Protein AF-A0A2E6Q4W3-F1 (afdb_monomer)

Secondary structure (DSSP, 8-state):
---------HHHHHHHHHHHT--EEEE---STTHHHHHHHHT-TT-EEEE-SSHHHHHHHHHHHHHTT---

Foldseek 3Di:
DDDPDPDPDLVVVVVVCVVQQQQEDEDEDDDVCVVNVVVQVPDPSHHYHYDPDPVCRVVVVVVCVVVPGGD

Radius of gyration: 13.9 Å; Cα contacts (8 Å, |Δi|>4): 64; chains: 1; bounding box: 33×26×41 Å

Solvent-accessible surface area (backbone atoms only — not comparable to full-atom values): 4409 Å² total; per-residue (Å²): 133,82,78,84,70,90,68,90,52,55,63,62,55,49,54,51,34,58,75,61,52,39,38,65,45,72,42,60,91,56,80,92,56,39,70,43,50,55,56,50,69,68,36,89,75,43,43,77,42,81,40,96,47,75,88,50,39,63,60,52,50,51,50,43,42,75,72,68,48,44,114

Sequence (71 aa):
MAESADVLSPETVHDKFKENGITHVVWLPDSETNFLFTLL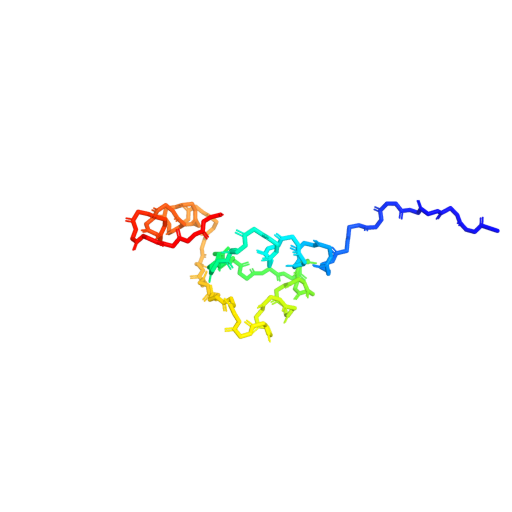DGDPDLNMVGVGREGNASAVACGLYTGGANP

Nearest PDB structures (foldseek):
  9iz3-assembly1_A  TM=8.944E-01  e=1.781E-02  Bacillus spizizenii ATCC 6633 = JCM 2499
  9iz3-assembly1_C  TM=8.852E-01  e=2.869E-02  Bacillus spizizenii ATCC 6633 = JCM 2499
  6lpi-assembly1_A  TM=8.903E-01  e=2.215E-01  Escherichia coli K-12
  3hwx-assembly1_A  TM=9.153E-01  e=1.831E+00  Escherichia coli K-12
  7u25-assembly1_A-2  TM=7.794E-01  e=2.246E+00  Arabidopsis thaliana

Structure (mmCIF, N/CA/C/O backbone):
data_AF-A0A2E6Q4W3-F1
#
_entry.id   AF-A0A2E6Q4W3-F1
#
loop_
_atom_site.group_PDB
_atom_site.id
_atom_site.type_symbol
_atom_site.label_atom_id
_atom_site.label_alt_id
_atom_site.label_comp_id
_atom_site.label_asym_id
_atom_site.label_entity_id
_atom_site.label_seq_id
_atom_site.pdbx_PDB_ins_code
_atom_site.Cartn_x
_atom_site.Cartn_y
_atom_site.Cartn_z
_atom_site.occupancy
_atom_site.B_iso_or_equiv
_atom_site.auth_seq_id
_atom_site.auth_comp_id
_atom_site.auth_asym_id
_atom_site.auth_atom_id
_atom_site.pdbx_PDB_model_num
ATOM 1 N N . MET A 1 1 ? 20.690 15.066 28.893 1.00 38.62 1 MET A N 1
ATOM 2 C CA . MET A 1 1 ? 19.271 14.872 28.543 1.00 38.62 1 MET A CA 1
ATOM 3 C C . MET A 1 1 ? 19.176 15.218 27.073 1.00 38.62 1 MET A C 1
ATOM 5 O O . MET A 1 1 ? 19.275 16.393 26.758 1.00 38.62 1 MET A O 1
ATOM 9 N N . ALA A 1 2 ? 19.219 14.222 26.188 1.00 40.88 2 ALA A N 1
ATOM 10 C CA . ALA A 1 2 ? 19.165 14.483 24.753 1.00 40.88 2 ALA A CA 1
ATOM 11 C C . ALA A 1 2 ? 17.758 14.983 24.407 1.00 40.88 2 ALA A C 1
ATOM 13 O O . ALA A 1 2 ? 16.777 14.394 24.857 1.00 40.88 2 ALA A O 1
ATOM 14 N N . GLU A 1 3 ? 17.690 16.101 23.691 1.00 46.12 3 GLU A N 1
ATOM 15 C CA . GLU A 1 3 ? 16.461 16.655 23.133 1.00 46.12 3 GLU A CA 1
ATOM 16 C C . GLU A 1 3 ? 15.770 15.595 22.271 1.00 46.12 3 GLU A C 1
ATOM 18 O O . GLU A 1 3 ? 16.404 14.958 21.428 1.00 46.12 3 GLU A O 1
ATOM 23 N N . SER A 1 4 ? 14.474 15.390 22.504 1.00 53.31 4 SER A N 1
ATOM 24 C CA . SER A 1 4 ? 13.618 14.588 21.6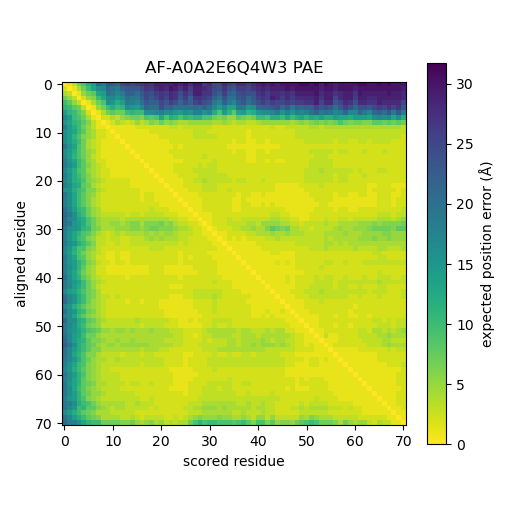38 1.00 53.31 4 SER A CA 1
ATOM 25 C C . SER A 1 4 ? 13.510 15.301 20.294 1.00 53.31 4 SER A C 1
ATOM 27 O O . SER A 1 4 ? 12.650 16.158 20.108 1.00 53.31 4 SER A O 1
ATOM 29 N N . ALA A 1 5 ? 14.420 14.998 19.371 1.00 52.09 5 ALA A N 1
ATOM 30 C CA . ALA A 1 5 ? 14.202 15.310 17.971 1.00 52.09 5 ALA A CA 1
ATOM 31 C C . ALA A 1 5 ? 12.893 14.623 17.559 1.00 52.09 5 ALA A C 1
ATOM 33 O O . ALA A 1 5 ? 12.697 13.445 17.859 1.00 52.09 5 ALA A O 1
ATOM 34 N N . ASP A 1 6 ? 11.995 15.370 16.928 1.00 59.34 6 ASP A N 1
ATOM 35 C CA . ASP A 1 6 ? 10.768 14.869 16.309 1.00 59.34 6 ASP A CA 1
ATOM 36 C C . ASP A 1 6 ? 11.170 13.917 15.163 1.00 59.34 6 ASP A C 1
ATOM 38 O O . ASP A 1 6 ? 11.313 14.308 14.004 1.00 59.34 6 ASP A O 1
ATOM 42 N N . VAL A 1 7 ? 11.528 12.678 15.507 1.00 63.47 7 VAL A N 1
ATOM 43 C CA . VAL A 1 7 ? 11.964 11.667 14.543 1.00 63.47 7 VAL A CA 1
ATOM 44 C C . VAL A 1 7 ? 10.714 11.093 13.900 1.00 63.47 7 VAL A C 1
ATOM 46 O O . VAL A 1 7 ? 9.924 10.414 14.554 1.00 63.47 7 VAL A O 1
ATOM 49 N N . LEU A 1 8 ? 10.551 11.348 12.602 1.00 76.19 8 LEU A N 1
ATOM 50 C CA . LEU A 1 8 ? 9.578 10.650 11.767 1.00 76.19 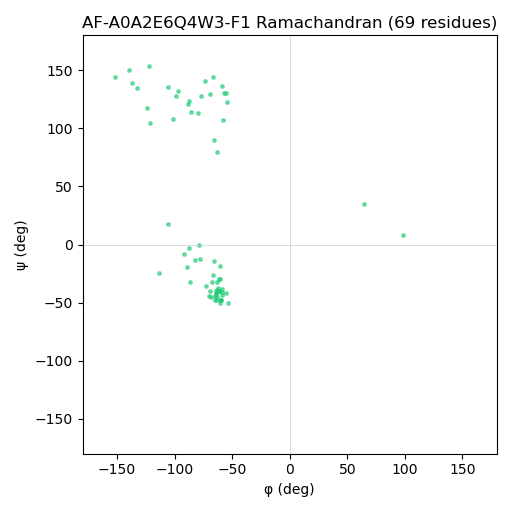8 LEU A CA 1
ATOM 51 C C . LEU A 1 8 ? 9.879 9.143 11.830 1.00 76.19 8 LEU A C 1
ATOM 53 O O . LEU A 1 8 ? 10.885 8.684 11.289 1.00 76.19 8 LEU A O 1
ATOM 57 N N . SER A 1 9 ? 9.030 8.390 12.530 1.00 89.75 9 SER A N 1
ATOM 58 C CA . SER A 1 9 ? 9.165 6.943 12.717 1.00 89.75 9 SER A CA 1
ATOM 59 C C . SER A 1 9 ? 8.288 6.194 11.702 1.00 89.75 9 SER A C 1
ATOM 61 O O . SER A 1 9 ? 7.104 6.524 11.559 1.00 89.75 9 SER A O 1
ATOM 63 N N . PRO A 1 10 ? 8.826 5.181 10.997 1.00 92.81 10 PRO A N 1
ATOM 64 C CA . PRO A 1 10 ? 8.037 4.353 10.087 1.00 92.81 10 PRO A CA 1
ATOM 65 C C . PRO A 1 10 ? 6.944 3.563 10.817 1.00 92.81 10 PRO A C 1
ATOM 67 O O . PRO A 1 10 ? 5.857 3.389 10.270 1.00 92.81 10 PRO A O 1
ATOM 70 N N . GLU A 1 11 ? 7.192 3.159 12.064 1.00 94.94 11 GLU A N 1
ATOM 71 C CA . GLU A 1 11 ? 6.215 2.477 12.919 1.00 94.94 11 GLU A CA 1
ATOM 72 C C . GLU A 1 11 ? 5.004 3.370 13.184 1.00 94.94 11 GLU A C 1
ATOM 74 O O . GLU A 1 11 ? 3.869 2.919 13.099 1.00 94.94 11 GLU A O 1
ATOM 79 N N . THR A 1 12 ? 5.226 4.669 13.400 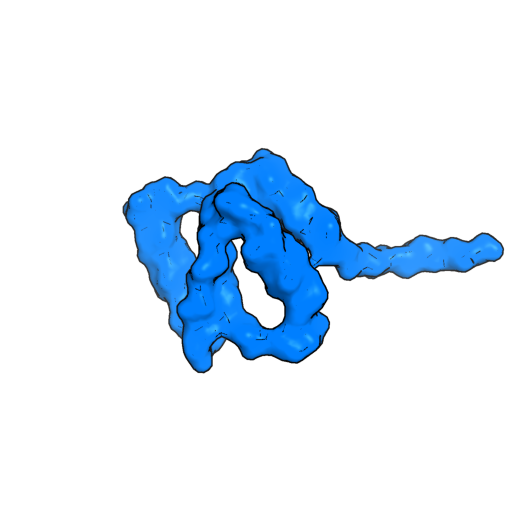1.00 94.56 12 THR A N 1
ATOM 80 C CA . THR A 1 12 ? 4.127 5.624 13.606 1.00 94.56 12 THR A CA 1
ATOM 81 C C . THR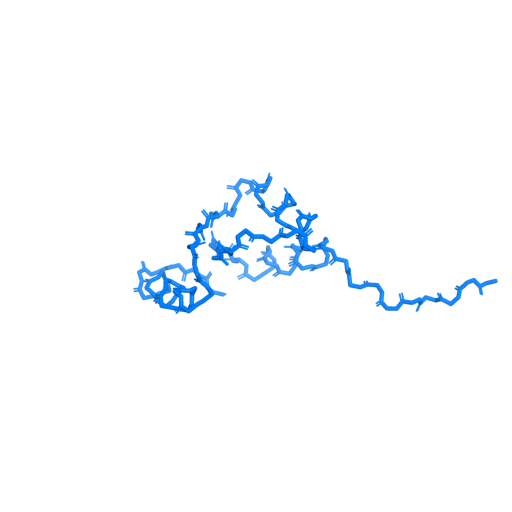 A 1 12 ? 3.211 5.708 12.380 1.00 94.56 12 THR A C 1
ATOM 83 O O . THR A 1 12 ? 1.991 5.787 12.522 1.00 94.56 12 THR A O 1
ATOM 86 N N . VAL A 1 13 ? 3.774 5.680 11.167 1.00 94.00 13 VAL A N 1
ATOM 87 C CA . VAL A 1 13 ? 2.987 5.681 9.920 1.00 94.00 13 VAL A CA 1
ATOM 88 C C . VAL A 1 13 ? 2.232 4.362 9.759 1.00 94.00 13 VAL A C 1
ATOM 90 O O . VAL A 1 13 ? 1.039 4.370 9.458 1.00 94.00 13 VAL A O 1
ATOM 93 N N . HIS A 1 14 ? 2.912 3.241 9.998 1.00 96.06 14 HIS A N 1
ATOM 94 C CA . HIS A 1 14 ? 2.341 1.897 9.922 1.00 96.06 14 HIS A CA 1
ATOM 95 C C . HIS A 1 14 ? 1.171 1.703 10.895 1.00 96.06 14 HIS A C 1
ATOM 97 O O . HIS A 1 14 ? 0.085 1.306 10.473 1.00 96.06 14 HIS A O 1
ATOM 103 N N . ASP A 1 15 ? 1.334 2.096 12.158 1.00 95.94 15 ASP A N 1
ATOM 104 C CA . ASP A 1 15 ? 0.275 2.037 13.169 1.00 95.94 15 ASP A CA 1
ATOM 105 C C . ASP A 1 15 ? -0.942 2.869 12.751 1.00 95.94 15 ASP A C 1
ATOM 107 O O . ASP A 1 15 ? -2.086 2.425 12.883 1.00 95.94 15 ASP A O 1
ATOM 111 N N . LYS A 1 16 ? -0.713 4.057 12.173 1.00 95.62 16 LYS A N 1
ATOM 112 C CA . LYS A 1 16 ? -1.799 4.890 11.644 1.00 95.62 16 LYS A CA 1
ATOM 113 C C . LYS A 1 16 ? -2.481 4.277 10.430 1.00 95.62 16 LYS A C 1
ATOM 115 O O . LYS A 1 16 ? -3.690 4.456 10.289 1.00 95.62 16 LYS A O 1
ATOM 120 N N . PHE A 1 17 ? -1.776 3.530 9.589 1.00 96.25 17 PHE A N 1
ATOM 121 C CA . PHE A 1 17 ? -2.415 2.791 8.501 1.00 96.25 17 PHE A CA 1
ATOM 122 C C . PHE A 1 17 ? -3.347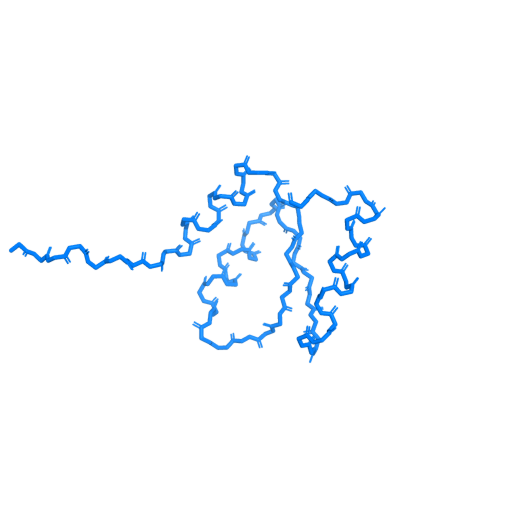 1.708 9.049 1.00 96.25 17 PHE A C 1
ATOM 124 O O . PHE A 1 17 ? -4.499 1.622 8.620 1.00 96.25 17 PHE A O 1
ATOM 131 N N . LYS A 1 18 ? -2.906 0.950 10.059 1.00 95.31 18 LYS A N 1
ATOM 132 C CA . LYS A 1 18 ? -3.747 -0.069 10.704 1.00 95.31 18 LYS A CA 1
ATOM 133 C C . LYS A 1 18 ? -4.956 0.544 11.414 1.00 95.31 18 LYS A C 1
ATOM 135 O O . LYS A 1 18 ? -6.064 0.038 11.262 1.00 95.31 18 LYS A O 1
ATOM 140 N N . GLU A 1 19 ? -4.768 1.648 12.142 1.00 96.69 19 GLU A N 1
ATOM 141 C CA . GLU A 1 19 ? -5.847 2.356 12.853 1.00 96.69 19 GLU A CA 1
ATOM 142 C C . GLU A 1 19 ? -6.960 2.826 11.906 1.00 96.69 19 GLU A C 1
ATOM 144 O O . GLU A 1 19 ? -8.138 2.739 12.250 1.00 96.69 19 GLU A O 1
ATOM 149 N N . ASN A 1 20 ? -6.599 3.280 10.703 1.00 96.06 20 ASN A N 1
ATOM 150 C CA . ASN A 1 20 ? -7.559 3.723 9.688 1.00 96.06 20 ASN A CA 1
ATOM 151 C C . ASN A 1 20 ? -8.064 2.581 8.788 1.00 96.06 20 ASN A C 1
ATOM 153 O O . ASN A 1 20 ? -8.930 2.797 7.942 1.00 96.06 20 ASN A O 1
ATOM 157 N N . GLY A 1 21 ? -7.558 1.358 8.971 1.00 96.31 21 GLY A N 1
ATOM 158 C CA . GLY A 1 21 ? -7.925 0.211 8.146 1.00 96.31 21 GLY A CA 1
ATOM 159 C C . GLY A 1 21 ? -7.491 0.364 6.688 1.00 96.31 21 GLY A C 1
ATOM 160 O O . GLY A 1 21 ? -8.221 -0.066 5.793 1.00 96.31 21 GLY A O 1
ATOM 161 N N . ILE A 1 22 ? -6.345 1.003 6.439 1.00 97.62 22 ILE A N 1
ATOM 162 C CA . ILE A 1 22 ? -5.747 1.085 5.103 1.00 97.62 22 ILE A CA 1
ATOM 163 C C . ILE A 1 22 ? -5.491 -0.330 4.594 1.00 97.62 22 ILE A C 1
ATOM 165 O O . ILE A 1 22 ? -4.992 -1.180 5.323 1.00 97.62 22 ILE A O 1
ATOM 169 N N . THR A 1 23 ? -5.825 -0.575 3.329 1.00 97.00 23 THR A N 1
ATOM 170 C CA . THR A 1 23 ? -5.727 -1.920 2.723 1.00 97.00 23 THR A CA 1
ATOM 171 C C . THR A 1 23 ? -4.684 -2.021 1.617 1.00 97.00 23 THR A C 1
ATOM 173 O O . THR A 1 23 ? -4.212 -3.116 1.312 1.00 97.00 23 THR A O 1
ATOM 176 N N . HIS A 1 24 ? -4.351 -0.898 0.977 1.00 97.81 24 HIS A N 1
ATOM 177 C CA . HIS A 1 24 ? -3.464 -0.850 -0.178 1.00 97.81 24 HIS A CA 1
ATOM 178 C C . HIS A 1 24 ? -2.496 0.320 -0.053 1.00 97.81 24 HIS A C 1
ATOM 180 O O . HIS A 1 24 ? -2.899 1.427 0.302 1.00 97.81 24 HIS A O 1
ATOM 186 N N . VAL A 1 25 ? -1.238 0.091 -0.421 1.00 97.25 25 VAL A N 1
ATOM 187 C CA . VAL A 1 25 ? -0.201 1.125 -0.457 1.00 97.25 25 VAL A CA 1
ATOM 188 C C . VAL A 1 25 ? 0.394 1.163 -1.855 1.00 97.25 25 VAL A C 1
ATOM 190 O O . VAL A 1 25 ? 0.981 0.190 -2.325 1.00 97.25 25 VAL A O 1
ATOM 193 N N . VAL A 1 26 ? 0.237 2.297 -2.538 1.00 97.44 26 VAL A N 1
ATOM 194 C CA . VAL A 1 26 ? 0.831 2.511 -3.861 1.00 97.44 26 VAL A CA 1
ATOM 195 C C . VAL A 1 26 ? 2.237 3.071 -3.685 1.00 97.44 26 VAL A C 1
ATOM 197 O O . VAL A 1 26 ? 2.407 4.107 -3.046 1.00 97.44 26 VAL A O 1
ATOM 200 N N . TRP A 1 27 ? 3.240 2.400 -4.250 1.00 96.50 27 TRP A N 1
ATOM 201 C CA . TRP A 1 27 ? 4.645 2.686 -3.960 1.00 96.50 27 TRP A CA 1
ATOM 202 C C . TRP A 1 27 ? 5.502 2.798 -5.222 1.00 96.50 27 TRP A C 1
ATOM 204 O O . TRP A 1 27 ? 5.432 1.955 -6.119 1.00 96.50 27 TRP A O 1
ATOM 214 N N . LEU A 1 28 ? 6.355 3.821 -5.274 1.00 95.62 28 LEU A N 1
ATOM 215 C CA . LEU A 1 28 ? 7.456 3.908 -6.230 1.00 95.62 28 LEU A CA 1
ATOM 216 C C . LEU A 1 28 ? 8.741 3.464 -5.521 1.00 95.62 28 LEU A C 1
ATOM 218 O O . LEU A 1 28 ? 9.040 4.010 -4.462 1.00 95.62 28 LEU A O 1
ATOM 222 N N . PRO A 1 29 ? 9.517 2.517 -6.076 1.00 92.81 29 PRO A N 1
ATOM 223 C CA . PRO A 1 29 ? 10.794 2.133 -5.488 1.00 92.81 29 PRO A CA 1
ATOM 224 C C . PRO A 1 29 ? 11.718 3.342 -5.294 1.00 92.81 29 PRO A C 1
ATOM 226 O O . PRO A 1 29 ? 12.049 4.039 -6.251 1.00 92.81 29 PRO A O 1
ATOM 229 N N . ASP A 1 30 ? 12.142 3.546 -4.052 1.00 92.00 30 ASP A N 1
ATOM 230 C CA . ASP A 1 30 ? 13.004 4.636 -3.606 1.00 92.00 30 ASP A CA 1
ATOM 231 C C . ASP A 1 30 ? 14.029 4.096 -2.594 1.00 92.00 30 ASP A C 1
ATOM 233 O O . ASP A 1 30 ? 13.769 3.121 -1.878 1.00 92.00 30 ASP A O 1
ATOM 237 N N . SER A 1 31 ? 15.209 4.715 -2.556 1.00 90.81 31 SER A N 1
ATOM 238 C CA . SER A 1 31 ? 16.280 4.374 -1.620 1.00 90.81 31 SER A CA 1
ATOM 239 C C . SER A 1 31 ? 16.168 5.089 -0.277 1.00 90.81 31 SER A C 1
ATOM 241 O O . SER A 1 31 ? 16.580 4.516 0.731 1.00 90.81 31 SER A O 1
ATOM 243 N N . GLU A 1 32 ? 15.641 6.316 -0.233 1.00 91.69 32 GLU A N 1
ATOM 244 C CA . GLU A 1 32 ? 15.628 7.118 1.000 1.00 91.69 32 GLU A CA 1
ATOM 245 C C . GLU A 1 32 ? 14.608 6.592 2.013 1.00 91.69 32 GLU A C 1
ATOM 247 O O . GLU A 1 32 ? 14.874 6.577 3.212 1.00 91.69 32 GLU A O 1
ATOM 252 N N . THR A 1 33 ? 13.472 6.088 1.533 1.00 91.38 33 THR A N 1
ATOM 253 C CA . THR A 1 33 ? 12.345 5.611 2.353 1.00 91.38 33 THR A CA 1
ATOM 254 C C . THR A 1 33 ? 12.222 4.082 2.409 1.00 91.38 33 THR A C 1
ATOM 256 O O . THR A 1 33 ? 11.191 3.537 2.809 1.00 91.38 33 THR A O 1
ATOM 259 N N . ASN A 1 34 ? 13.285 3.350 2.056 1.00 92.38 34 ASN A N 1
ATOM 260 C CA . ASN A 1 34 ? 13.264 1.884 1.968 1.00 92.38 34 ASN A CA 1
ATOM 261 C C . ASN A 1 34 ? 12.927 1.171 3.297 1.00 92.38 34 ASN A C 1
ATOM 263 O O . ASN A 1 34 ? 12.329 0.094 3.292 1.00 92.38 34 ASN A O 1
ATOM 267 N N . PHE A 1 35 ? 13.270 1.775 4.436 1.00 93.06 35 PHE A N 1
ATOM 268 C CA . PHE A 1 35 ? 12.923 1.244 5.756 1.00 93.06 35 PHE A CA 1
ATOM 269 C C . PHE A 1 35 ? 11.402 1.192 5.976 1.00 93.06 35 PHE A C 1
ATOM 271 O O . PHE A 1 35 ? 10.896 0.211 6.516 1.00 93.06 35 PHE A O 1
ATOM 278 N N . LEU A 1 36 ? 10.667 2.208 5.503 1.00 95.50 36 LEU A N 1
ATOM 279 C CA . LEU A 1 36 ? 9.208 2.244 5.565 1.00 95.50 36 LEU A CA 1
ATOM 280 C C . LEU A 1 36 ? 8.622 1.216 4.601 1.00 95.50 36 LEU A C 1
ATOM 282 O O . LEU A 1 36 ? 7.743 0.458 4.991 1.00 95.50 36 LEU A O 1
ATOM 286 N N . PHE A 1 37 ? 9.154 1.136 3.378 1.00 95.94 37 PHE A N 1
ATOM 287 C CA . PHE A 1 37 ? 8.741 0.114 2.414 1.00 95.94 37 PHE A CA 1
ATOM 288 C C . PHE A 1 37 ? 8.845 -1.298 3.001 1.00 95.94 37 PHE A C 1
ATOM 290 O O . PHE A 1 37 ? 7.875 -2.041 2.966 1.00 95.94 37 PHE A O 1
ATOM 297 N N . THR A 1 38 ? 9.997 -1.644 3.581 1.00 95.69 38 THR A N 1
ATOM 298 C CA . THR A 1 38 ? 10.239 -2.981 4.146 1.00 95.69 38 THR A CA 1
ATOM 299 C C . THR A 1 38 ? 9.284 -3.292 5.299 1.00 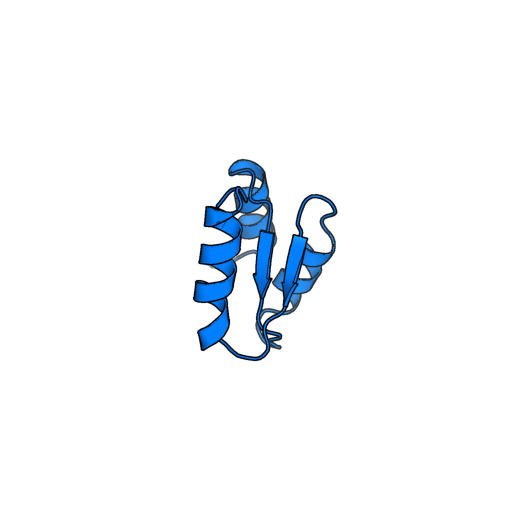95.69 38 THR A C 1
ATOM 301 O O . THR A 1 38 ? 8.825 -4.424 5.425 1.00 95.69 38 THR A O 1
ATOM 304 N N . LEU A 1 39 ? 8.969 -2.292 6.132 1.00 96.94 39 LEU A N 1
ATOM 305 C CA . LEU A 1 39 ? 7.996 -2.442 7.212 1.00 96.94 39 LEU A CA 1
ATOM 306 C C . LEU A 1 39 ? 6.582 -2.700 6.671 1.00 96.94 39 L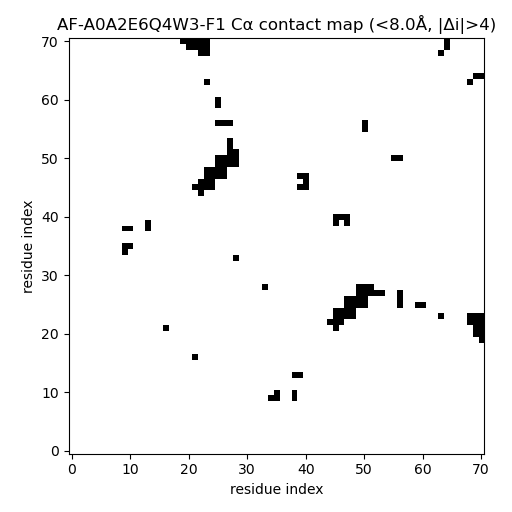EU A C 1
ATOM 308 O O . LEU A 1 39 ? 5.920 -3.624 7.133 1.00 96.94 39 LEU A O 1
ATOM 312 N N . LEU A 1 40 ? 6.133 -1.906 5.694 1.00 96.94 40 LEU A N 1
ATOM 313 C CA . LEU A 1 40 ? 4.788 -2.023 5.124 1.00 96.94 40 LEU A CA 1
ATOM 314 C C . LEU A 1 40 ? 4.612 -3.306 4.295 1.00 96.94 40 LEU A C 1
ATOM 316 O O . LEU A 1 40 ? 3.576 -3.949 4.403 1.00 96.94 40 LEU A O 1
ATOM 320 N N . ASP A 1 41 ? 5.623 -3.703 3.516 1.00 96.94 41 ASP A N 1
ATOM 321 C CA . ASP A 1 41 ? 5.626 -4.939 2.712 1.00 96.94 41 ASP A CA 1
ATOM 322 C C . ASP A 1 41 ? 5.622 -6.208 3.581 1.00 96.94 41 ASP A C 1
ATOM 324 O O . ASP A 1 41 ? 5.129 -7.256 3.171 1.00 96.94 41 ASP A O 1
ATOM 328 N N . GLY A 1 42 ? 6.137 -6.108 4.811 1.00 97.19 42 GLY A N 1
ATOM 329 C CA . GLY A 1 42 ? 6.096 -7.187 5.793 1.00 97.19 42 GLY A CA 1
ATOM 330 C C . GLY A 1 42 ? 4.744 -7.372 6.494 1.00 97.19 42 GLY A C 1
ATOM 331 O O . GLY A 1 42 ? 4.569 -8.393 7.164 1.00 97.19 42 GLY A O 1
ATOM 332 N N . ASP A 1 43 ? 3.802 -6.426 6.380 1.00 97.19 43 ASP A N 1
ATOM 333 C CA . ASP A 1 43 ? 2.475 -6.544 6.997 1.00 97.19 43 ASP A CA 1
ATOM 334 C C . ASP A 1 43 ? 1.516 -7.327 6.077 1.00 97.19 43 ASP A C 1
ATOM 336 O O . ASP A 1 43 ? 1.155 -6.827 5.011 1.00 97.19 43 ASP A O 1
ATOM 340 N N . PRO A 1 44 ? 1.045 -8.527 6.474 1.00 96.56 44 PRO A N 1
ATOM 341 C CA . PRO A 1 44 ? 0.130 -9.325 5.656 1.00 96.56 44 PRO A CA 1
ATOM 342 C C . PRO A 1 44 ? -1.254 -8.684 5.458 1.00 96.56 44 PRO A C 1
ATOM 344 O O . PRO A 1 44 ? -2.003 -9.140 4.592 1.00 96.56 44 PRO A O 1
ATOM 347 N N . ASP A 1 45 ? -1.608 -7.663 6.246 1.00 95.56 45 ASP A N 1
ATOM 348 C CA . ASP A 1 45 ? -2.872 -6.932 6.111 1.00 95.56 45 ASP A CA 1
ATOM 349 C C . ASP A 1 45 ? -2.810 -5.845 5.013 1.00 95.56 45 ASP A C 1
ATOM 351 O O . ASP A 1 45 ? -3.851 -5.319 4.605 1.00 95.56 45 ASP A O 1
ATOM 355 N N . LEU A 1 46 ? -1.612 -5.503 4.516 1.00 97.12 46 LEU A N 1
ATOM 356 C CA . LEU A 1 46 ? -1.396 -4.475 3.496 1.00 97.12 46 LEU A CA 1
ATOM 357 C C . LEU A 1 46 ? -1.071 -5.085 2.128 1.00 97.12 46 LEU A C 1
ATOM 359 O O . LEU A 1 46 ? -0.233 -5.969 1.986 1.00 97.12 46 LEU A O 1
ATOM 363 N N . ASN A 1 47 ? -1.697 -4.548 1.080 1.00 96.94 47 ASN A N 1
ATOM 364 C CA . ASN A 1 47 ? -1.397 -4.911 -0.304 1.00 96.94 47 ASN A CA 1
ATOM 365 C C . ASN A 1 47 ? -0.511 -3.843 -0.955 1.00 96.94 47 ASN A C 1
ATOM 367 O O . ASN A 1 47 ? -0.973 -2.744 -1.282 1.00 96.94 47 ASN A O 1
ATOM 371 N N . MET A 1 48 ? 0.759 -4.174 -1.179 1.00 97.00 48 MET A N 1
ATOM 372 C CA . MET A 1 48 ? 1.706 -3.288 -1.857 1.00 97.00 48 MET A CA 1
ATOM 373 C C . MET A 1 48 ? 1.467 -3.284 -3.374 1.00 97.00 48 MET A C 1
ATOM 375 O O . MET A 1 48 ? 1.446 -4.330 -4.023 1.00 97.00 48 MET A O 1
ATOM 379 N N . VAL A 1 49 ? 1.318 -2.096 -3.965 1.00 97.31 49 VAL A N 1
ATOM 380 C CA . VAL A 1 49 ? 1.105 -1.904 -5.408 1.00 97.31 49 VAL A CA 1
ATOM 381 C C . VAL A 1 49 ? 2.220 -1.037 -5.983 1.00 97.31 49 VAL A C 1
ATOM 383 O O . VAL A 1 49 ? 2.248 0.179 -5.801 1.00 97.31 49 VAL A O 1
ATOM 386 N N . GLY A 1 50 ? 3.150 -1.666 -6.698 1.00 96.25 50 GLY A N 1
ATOM 387 C CA . GLY A 1 50 ? 4.285 -0.978 -7.309 1.00 96.25 50 GLY A CA 1
ATOM 388 C C . GLY A 1 50 ? 3.904 -0.147 -8.539 1.00 96.25 50 GLY A C 1
ATOM 389 O O . GLY A 1 50 ? 3.136 -0.593 -9.394 1.00 96.25 50 GLY A O 1
ATOM 390 N N . VAL A 1 51 ? 4.503 1.036 -8.682 1.00 97.12 51 VAL A N 1
ATOM 391 C CA . VAL A 1 51 ? 4.455 1.850 -9.908 1.00 97.12 51 VAL A CA 1
ATOM 392 C C . VAL A 1 51 ? 5.860 2.133 -10.433 1.00 97.12 51 VAL A C 1
ATOM 394 O O . VAL A 1 51 ? 6.823 2.148 -9.679 1.00 97.12 51 VAL A O 1
ATOM 397 N N . GLY A 1 52 ? 5.990 2.365 -11.744 1.00 94.94 52 GLY A N 1
ATOM 398 C CA . GLY A 1 52 ? 7.277 2.698 -12.376 1.00 94.94 52 GLY A CA 1
ATOM 399 C C . GLY A 1 52 ? 7.577 4.199 -12.488 1.00 94.94 52 GLY A C 1
ATOM 400 O O . GLY A 1 52 ? 8.663 4.565 -12.931 1.00 94.94 52 GLY A O 1
ATOM 401 N N . ARG A 1 53 ? 6.605 5.062 -12.164 1.00 94.56 53 ARG A N 1
ATOM 402 C CA . ARG A 1 53 ? 6.696 6.533 -12.190 1.00 94.56 53 ARG A CA 1
ATOM 403 C C . ARG A 1 53 ? 5.738 7.127 -11.160 1.00 94.56 53 ARG A C 1
ATOM 405 O O . ARG A 1 53 ? 4.611 6.646 -11.041 1.00 94.56 53 ARG A O 1
ATOM 412 N N . GLU A 1 54 ? 6.136 8.223 -10.524 1.00 93.62 54 GLU A N 1
ATOM 413 C CA . GLU A 1 54 ? 5.343 8.980 -9.546 1.00 93.62 54 GLU A CA 1
ATOM 414 C C . GLU A 1 54 ? 3.994 9.410 -10.133 1.00 93.62 54 GLU A C 1
ATOM 416 O O . GLU A 1 54 ? 2.958 9.269 -9.492 1.00 93.62 54 GLU A O 1
ATOM 421 N N . GLY A 1 55 ? 3.988 9.858 -11.395 1.00 95.25 55 GLY A N 1
ATOM 422 C CA . GLY A 1 55 ? 2.778 10.328 -12.079 1.00 95.25 55 GLY A CA 1
ATOM 423 C C . GLY A 1 55 ? 1.670 9.276 -12.217 1.00 95.25 55 GLY A C 1
ATOM 424 O O . GLY A 1 55 ? 0.513 9.636 -12.419 1.00 95.25 55 GLY A O 1
ATOM 425 N N . ASN A 1 56 ? 1.994 7.988 -12.068 1.00 95.88 56 ASN A N 1
ATOM 426 C CA . ASN A 1 56 ? 1.008 6.909 -12.122 1.00 95.88 56 ASN A CA 1
ATOM 427 C C . ASN A 1 56 ? 0.391 6.606 -10.747 1.00 95.88 56 ASN A C 1
ATOM 429 O O . ASN A 1 56 ? -0.680 6.002 -10.695 1.00 95.88 56 ASN A O 1
ATOM 433 N N . ALA A 1 57 ? 1.036 7.010 -9.645 1.00 96.44 57 ALA A N 1
ATOM 434 C CA . ALA A 1 57 ? 0.653 6.600 -8.295 1.00 96.44 57 ALA A CA 1
ATOM 435 C C . ALA A 1 57 ? -0.776 7.033 -7.942 1.00 96.44 57 ALA A C 1
ATOM 437 O O . ALA A 1 57 ? -1.599 6.205 -7.553 1.00 96.44 57 ALA A O 1
ATOM 438 N N . SER A 1 58 ? -1.108 8.311 -8.159 1.00 95.62 58 SER A N 1
ATOM 439 C CA . SER A 1 58 ? -2.443 8.834 -7.848 1.00 95.62 58 SER A CA 1
ATOM 440 C C . SER A 1 58 ? -3.536 8.186 -8.697 1.00 95.62 58 SER A C 1
ATOM 442 O O . SER A 1 58 ? -4.594 7.862 -8.172 1.00 95.62 58 SER A O 1
ATOM 444 N N . ALA A 1 59 ? -3.287 7.944 -9.988 1.00 97.25 59 ALA A N 1
ATOM 445 C CA . ALA A 1 59 ? -4.270 7.303 -10.862 1.00 97.25 59 ALA A CA 1
ATOM 446 C C . ALA A 1 59 ? -4.583 5.865 -10.411 1.00 97.25 59 ALA A C 1
ATOM 448 O O . ALA A 1 59 ? -5.750 5.471 -10.371 1.00 97.25 59 ALA A O 1
ATOM 449 N N . VAL A 1 60 ? -3.555 5.105 -10.017 1.00 97.69 60 VAL A N 1
ATOM 450 C CA . VAL A 1 60 ? -3.711 3.752 -9.460 1.00 97.69 60 VAL A CA 1
ATOM 451 C C . VAL A 1 60 ? -4.472 3.795 -8.134 1.00 97.69 60 VAL A C 1
ATOM 453 O O . VAL A 1 60 ? -5.450 3.064 -7.981 1.00 97.69 60 VAL A O 1
ATOM 456 N N . ALA A 1 61 ? -4.095 4.687 -7.212 1.00 97.25 61 ALA A N 1
ATOM 457 C CA . ALA A 1 61 ? -4.780 4.846 -5.927 1.00 97.25 61 ALA A CA 1
ATOM 458 C C . ALA A 1 61 ? -6.268 5.203 -6.101 1.00 97.25 61 ALA A C 1
ATOM 460 O O . ALA A 1 61 ? -7.131 4.598 -5.466 1.00 97.25 61 ALA A O 1
ATOM 461 N N . CYS A 1 62 ? -6.593 6.122 -7.019 1.00 97.38 62 CYS A N 1
ATOM 462 C CA . CYS A 1 62 ? -7.978 6.465 -7.347 1.00 97.38 62 CYS A CA 1
ATOM 463 C C . CYS A 1 62 ? -8.761 5.265 -7.899 1.00 97.38 62 CYS A C 1
ATOM 465 O O . CYS A 1 62 ? -9.930 5.084 -7.552 1.00 97.38 62 CYS A O 1
ATOM 467 N N . GLY A 1 63 ? -8.131 4.445 -8.745 1.00 97.69 63 GLY A N 1
ATOM 468 C CA . GLY A 1 63 ? -8.733 3.220 -9.269 1.00 97.69 63 GLY A CA 1
ATOM 469 C C . GLY A 1 63 ? -9.039 2.204 -8.168 1.00 97.69 63 GLY A C 1
ATOM 470 O O . GLY A 1 63 ? -10.147 1.673 -8.128 1.00 97.69 63 GLY A O 1
ATOM 471 N N . LEU A 1 64 ? -8.100 1.990 -7.243 1.00 97.69 64 LEU A N 1
ATOM 472 C CA . LEU A 1 64 ? -8.276 1.102 -6.088 1.00 97.69 64 LEU A CA 1
ATOM 473 C C . LEU A 1 64 ? -9.423 1.571 -5.191 1.00 97.69 64 LEU A C 1
ATOM 475 O O . LEU A 1 64 ? -10.309 0.780 -4.871 1.00 97.69 64 LEU A O 1
ATOM 479 N N . TYR A 1 65 ? -9.454 2.861 -4.851 1.00 97.25 65 TYR A N 1
ATOM 480 C CA . TYR A 1 65 ? -10.538 3.442 -4.058 1.00 97.25 65 TYR A CA 1
ATOM 481 C C . TYR A 1 65 ? -11.900 3.278 -4.744 1.00 97.25 65 TYR A C 1
ATOM 483 O O . TYR A 1 65 ? -12.856 2.793 -4.143 1.00 97.25 65 TYR A O 1
ATOM 491 N N . THR A 1 66 ? -11.979 3.600 -6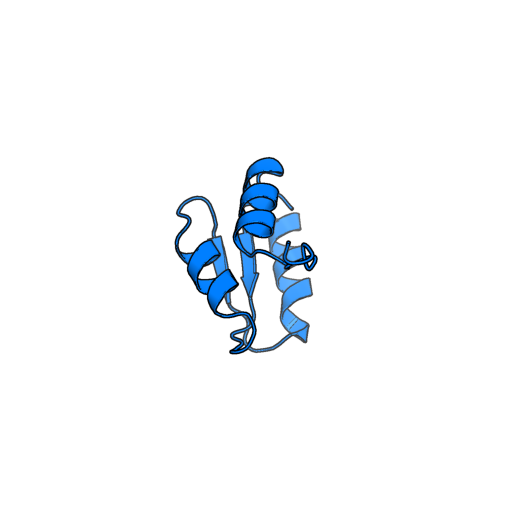.039 1.00 97.62 66 THR A N 1
ATOM 492 C CA . THR A 1 66 ? -13.211 3.418 -6.828 1.00 97.62 66 THR A CA 1
ATOM 493 C C . THR A 1 66 ? -13.631 1.943 -6.892 1.00 97.62 66 THR A C 1
ATOM 495 O O . THR A 1 66 ? -14.820 1.640 -6.966 1.00 97.62 66 THR A O 1
ATOM 498 N N . GLY A 1 67 ? -12.665 1.021 -6.834 1.00 95.75 67 GLY A N 1
ATOM 499 C CA . GLY A 1 67 ? -12.869 -0.426 -6.757 1.00 95.75 67 GLY A CA 1
ATOM 500 C C . GLY A 1 67 ? -13.240 -0.961 -5.368 1.00 95.75 67 GLY A C 1
ATOM 501 O O . GLY A 1 67 ? -13.450 -2.166 -5.240 1.00 95.75 67 GLY A O 1
ATOM 502 N N . GLY A 1 68 ? -13.343 -0.103 -4.348 1.00 95.81 68 GLY A N 1
ATOM 503 C CA . GLY A 1 68 ? -13.747 -0.471 -2.988 1.00 95.81 68 GLY A CA 1
ATOM 504 C C . GLY A 1 68 ? -12.600 -0.669 -1.993 1.00 95.81 68 GLY A C 1
ATOM 505 O O . GLY A 1 68 ? -12.855 -1.129 -0.881 1.00 95.81 68 GLY A O 1
ATOM 506 N N . ALA A 1 69 ? -11.356 -0.336 -2.352 1.00 96.06 69 ALA A N 1
ATOM 507 C CA . ALA A 1 69 ? -10.263 -0.283 -1.382 1.00 96.06 69 ALA A CA 1
ATOM 508 C C . ALA A 1 69 ? -10.490 0.846 -0.363 1.00 96.06 69 ALA A C 1
ATOM 510 O O . ALA A 1 69 ? -10.986 1.917 -0.719 1.00 96.06 69 ALA A O 1
ATOM 511 N N . ASN A 1 70 ? -10.101 0.611 0.891 1.00 94.25 70 ASN A N 1
ATOM 512 C CA . ASN A 1 70 ? -10.261 1.584 1.971 1.00 94.25 70 ASN A CA 1
ATOM 513 C C . ASN A 1 70 ? -9.041 2.532 2.049 1.00 94.25 70 ASN A C 1
ATOM 515 O O . ASN A 1 70 ? -7.921 2.012 2.180 1.00 94.25 70 ASN A O 1
ATOM 519 N N . PRO A 1 71 ? -9.246 3.861 1.915 1.00 88.44 71 PRO A N 1
ATOM 520 C CA . PRO A 1 71 ? -8.205 4.886 1.964 1.00 88.44 71 PRO A CA 1
ATOM 521 C C . PRO A 1 71 ? -7.931 5.422 3.371 1.00 88.44 71 PRO A C 1
ATOM 523 O O . PRO A 1 71 ? -8.695 5.102 4.310 1.00 88.44 71 PRO A O 1
#

Mean predicted aligned error: 5.15 Å

pLDDT: mean 90.85, std 13.92, range [38.62, 97.81]